Protein AF-A0A1J4VF44-F1 (afdb_monomer)

Sequence (89 aa):
MVKYYAHSLKGRPREEWQELEEHLKNVATRAKTFAADFGAGEWAYAAGMMHDIGKYSKEFQDMLAKSINEDANDEQQRGPDHSSAGAQK

pLDDT: mean 87.11, std 15.16, range [42.31, 98.69]

Structure (mmCIF, N/CA/C/O backbone):
data_AF-A0A1J4VF44-F1
#
_entry.id   AF-A0A1J4VF44-F1
#
loop_
_atom_site.group_PDB
_atom_site.id
_atom_site.type_symbol
_atom_site.label_atom_id
_atom_site.label_alt_id
_atom_site.label_comp_id
_atom_site.label_asym_id
_atom_site.label_entity_id
_atom_site.label_seq_id
_atom_site.pdbx_PDB_ins_code
_atom_site.Cartn_x
_atom_site.Cartn_y
_atom_site.Cartn_z
_atom_site.occupancy
_atom_site.B_iso_or_equiv
_atom_site.auth_seq_id
_atom_site.auth_comp_id
_atom_site.auth_asym_id
_atom_site.auth_atom_id
_atom_site.pdbx_PDB_model_num
ATOM 1 N N . MET A 1 1 ? 14.214 11.510 -5.124 1.00 68.38 1 MET A N 1
ATOM 2 C CA . MET A 1 1 ? 13.824 10.504 -4.109 1.00 68.38 1 MET A CA 1
ATOM 3 C C . MET A 1 1 ? 13.651 9.167 -4.809 1.00 68.38 1 MET A C 1
ATOM 5 O O . MET A 1 1 ? 13.276 9.168 -5.976 1.00 68.38 1 MET A O 1
ATOM 9 N N . VAL A 1 2 ? 13.981 8.058 -4.149 1.00 84.25 2 VAL A N 1
ATOM 10 C CA . VAL A 1 2 ? 13.789 6.706 -4.703 1.00 84.25 2 VAL A CA 1
ATOM 11 C C . VAL A 1 2 ? 12.301 6.356 -4.620 1.00 84.25 2 VAL A C 1
ATOM 13 O O . VAL A 1 2 ? 11.710 6.525 -3.557 1.00 84.25 2 VAL A O 1
ATOM 16 N N . LYS A 1 3 ? 11.700 5.910 -5.729 1.00 92.62 3 LYS A N 1
ATOM 17 C CA . LYS A 1 3 ? 10.311 5.428 -5.770 1.00 92.62 3 LYS A CA 1
ATOM 18 C C . LYS A 1 3 ? 10.267 3.916 -5.557 1.00 92.62 3 LYS A C 1
ATOM 20 O O . LYS A 1 3 ? 11.109 3.205 -6.102 1.00 92.62 3 LYS A O 1
ATOM 25 N N . TYR A 1 4 ? 9.266 3.456 -4.813 1.00 95.88 4 TYR A N 1
ATOM 26 C CA . TYR A 1 4 ? 8.968 2.043 -4.582 1.00 95.88 4 TYR A CA 1
ATOM 27 C C . TYR A 1 4 ? 7.566 1.744 -5.081 1.00 95.88 4 TYR A C 1
ATOM 29 O O . TYR A 1 4 ? 6.673 2.581 -4.938 1.00 95.88 4 TYR A O 1
ATOM 37 N N . TYR A 1 5 ? 7.365 0.550 -5.622 1.00 95.75 5 TYR A N 1
ATOM 38 C CA . TYR A 1 5 ? 6.106 0.179 -6.255 1.00 95.75 5 TYR A CA 1
ATOM 39 C C . TYR A 1 5 ? 5.506 -1.067 -5.610 1.00 95.75 5 TYR A C 1
ATOM 41 O O . TYR A 1 5 ? 6.224 -2.014 -5.285 1.00 95.75 5 TYR A O 1
ATOM 49 N N .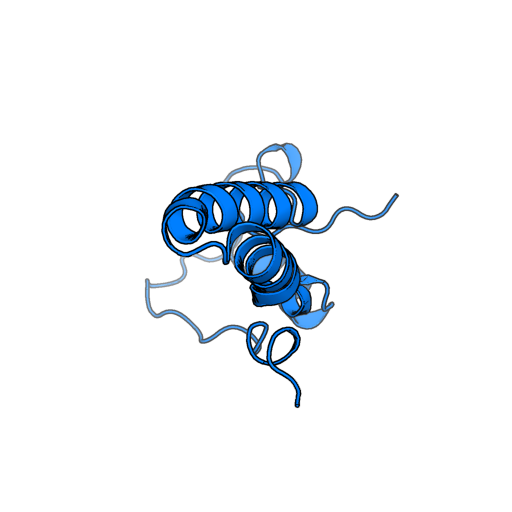 ALA A 1 6 ? 4.186 -1.062 -5.423 1.00 94.94 6 ALA A N 1
ATOM 50 C CA . ALA A 1 6 ? 3.438 -2.229 -4.960 1.00 94.94 6 ALA A CA 1
ATOM 51 C C . ALA A 1 6 ? 3.029 -3.142 -6.120 1.00 94.94 6 ALA A C 1
ATOM 53 O O . ALA A 1 6 ? 3.001 -4.363 -5.958 1.00 94.94 6 ALA A O 1
ATOM 54 N N . HIS A 1 7 ? 2.713 -2.541 -7.272 1.00 92.38 7 HIS A N 1
ATOM 55 C CA . HIS A 1 7 ? 2.221 -3.226 -8.462 1.00 92.38 7 HIS A CA 1
ATOM 56 C C . HIS A 1 7 ? 2.801 -2.598 -9.727 1.00 92.38 7 HIS A C 1
ATOM 58 O O . HIS A 1 7 ? 2.934 -1.377 -9.818 1.00 92.38 7 HIS A O 1
ATOM 64 N N . SER A 1 8 ? 3.103 -3.442 -10.711 1.00 89.94 8 SER A N 1
ATOM 65 C CA . SER A 1 8 ? 3.471 -3.045 -12.065 1.00 89.94 8 SER A CA 1
ATOM 66 C C . SER A 1 8 ? 2.302 -3.256 -13.023 1.00 89.94 8 SER A C 1
ATOM 68 O O . SER A 1 8 ? 1.364 -4.005 -12.742 1.00 89.94 8 SER A O 1
ATOM 70 N N . LEU A 1 9 ? 2.370 -2.596 -14.175 1.00 86.12 9 LEU A N 1
ATOM 71 C CA . LEU A 1 9 ? 1.451 -2.808 -15.287 1.00 86.12 9 LEU A CA 1
ATOM 72 C C . LEU A 1 9 ? 2.240 -3.375 -16.473 1.00 86.12 9 LEU A C 1
ATOM 74 O O . LEU A 1 9 ? 3.250 -2.801 -16.888 1.00 86.12 9 LEU A O 1
ATOM 78 N N . LYS A 1 10 ? 1.799 -4.521 -17.009 1.00 82.31 10 LYS A N 1
ATOM 79 C CA . LYS A 1 10 ? 2.488 -5.218 -18.108 1.00 82.31 10 LYS A CA 1
ATOM 80 C C . LYS A 1 10 ? 2.592 -4.310 -19.337 1.00 82.31 10 LYS A C 1
ATOM 82 O O . LYS A 1 10 ? 1.598 -3.731 -19.766 1.00 82.31 10 LYS A O 1
ATOM 87 N N . GLY A 1 11 ? 3.796 -4.197 -19.901 1.00 81.00 11 GLY A N 1
ATOM 88 C CA . GLY A 1 11 ? 4.060 -3.370 -21.085 1.00 81.00 11 GLY A CA 1
ATOM 89 C C . GLY A 1 11 ? 3.906 -1.860 -20.864 1.00 81.00 11 GLY A C 1
ATOM 90 O O . GLY A 1 11 ? 3.914 -1.106 -21.835 1.00 81.00 11 GLY A O 1
ATOM 91 N N . ARG A 1 12 ? 3.753 -1.407 -19.612 1.00 85.00 12 ARG A N 1
ATOM 92 C CA . ARG A 1 12 ? 3.618 0.009 -19.257 1.00 85.00 12 ARG A CA 1
ATOM 93 C C . ARG A 1 12 ? 4.840 0.502 -18.486 1.00 85.00 12 ARG A C 1
ATOM 95 O O . ARG A 1 12 ? 5.441 -0.266 -17.725 1.00 85.00 12 ARG A O 1
ATOM 102 N N . PRO A 1 13 ? 5.212 1.776 -18.670 1.00 89.00 13 PRO A N 1
ATOM 103 C CA . PRO A 1 13 ? 6.386 2.340 -18.030 1.00 89.00 13 PRO A CA 1
ATOM 104 C C . PRO A 1 13 ? 6.128 2.569 -16.527 1.00 89.00 13 PRO A C 1
ATOM 106 O O . PRO A 1 13 ? 4.984 2.533 -16.065 1.00 89.00 13 PRO A O 1
ATOM 109 N N . ARG A 1 14 ? 7.195 2.768 -15.741 1.00 87.88 14 ARG A N 1
ATOM 110 C CA . ARG A 1 14 ? 7.123 2.836 -14.265 1.00 87.88 14 ARG A CA 1
ATOM 111 C C . ARG A 1 14 ? 6.286 4.008 -13.751 1.00 87.88 14 ARG A C 1
ATOM 113 O O . ARG A 1 14 ? 5.810 3.973 -12.626 1.00 87.88 14 ARG A O 1
ATOM 120 N N . GLU A 1 15 ? 6.098 5.035 -14.564 1.00 91.12 15 GLU A N 1
ATOM 121 C CA . GLU A 1 15 ? 5.271 6.202 -14.267 1.00 91.12 15 GLU A CA 1
ATOM 122 C C . GLU A 1 15 ? 3.787 5.841 -14.126 1.00 91.12 15 GLU A C 1
ATOM 124 O O . GLU A 1 15 ? 3.052 6.562 -13.460 1.00 91.12 15 GLU A O 1
ATOM 129 N N . GLU A 1 16 ? 3.355 4.727 -14.725 1.00 90.75 16 GLU A N 1
ATOM 130 C CA . GLU A 1 16 ? 1.993 4.198 -14.594 1.00 90.75 16 GLU A CA 1
ATOM 131 C C . GLU A 1 16 ? 1.872 3.135 -13.487 1.00 90.75 16 GLU A C 1
ATOM 133 O O . GLU A 1 16 ? 0.797 2.579 -13.271 1.00 90.75 16 GLU A O 1
ATOM 138 N N . TRP A 1 17 ? 2.964 2.798 -12.798 1.00 93.62 17 TRP A N 1
ATOM 139 C CA . TRP A 1 17 ? 2.940 1.789 -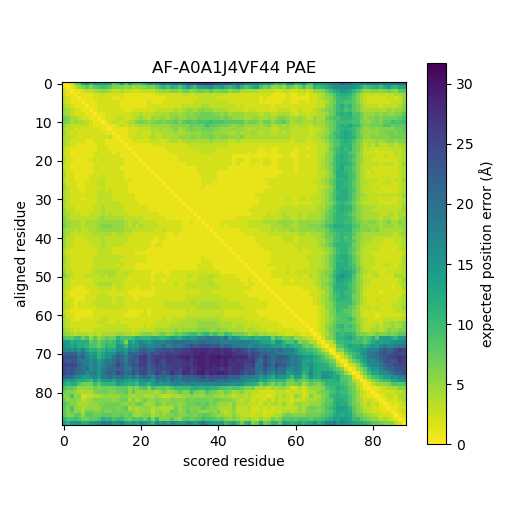11.742 1.00 93.62 17 TRP A CA 1
ATOM 140 C C . TRP A 1 17 ? 2.391 2.362 -10.442 1.00 93.62 17 TRP A C 1
ATOM 142 O O . TRP A 1 17 ? 2.571 3.540 -10.140 1.00 93.62 17 TRP A O 1
ATOM 152 N N . GLN A 1 18 ? 1.768 1.505 -9.632 1.00 95.25 18 GLN A N 1
ATOM 153 C CA . GLN A 1 18 ? 1.231 1.941 -8.349 1.00 95.25 18 GLN A CA 1
ATOM 154 C C . GLN A 1 18 ? 2.358 2.080 -7.325 1.00 95.25 18 GLN A C 1
ATOM 156 O O . GLN A 1 18 ? 3.037 1.099 -6.994 1.00 95.25 18 GLN A O 1
ATOM 161 N N . GLU A 1 19 ? 2.525 3.286 -6.786 1.00 96.62 19 GLU A N 1
ATOM 162 C CA . GLU A 1 19 ? 3.486 3.551 -5.719 1.00 96.62 19 GLU A CA 1
ATOM 163 C C . GLU A 1 19 ? 3.100 2.795 -4.439 1.00 96.62 19 GLU A C 1
ATOM 165 O O . GLU A 1 19 ? 1.929 2.702 -4.063 1.00 96.62 19 GLU A O 1
ATOM 170 N N . LEU A 1 20 ? 4.099 2.242 -3.750 1.00 96.69 20 LEU A N 1
ATOM 171 C CA . LEU A 1 20 ? 3.880 1.421 -2.559 1.00 96.69 20 LEU A CA 1
ATOM 172 C C . LEU A 1 20 ? 3.227 2.217 -1.425 1.00 96.69 20 LEU A C 1
ATOM 174 O O . LEU A 1 20 ? 2.323 1.720 -0.762 1.00 96.69 20 LEU A O 1
ATOM 178 N N . GLU A 1 21 ? 3.635 3.469 -1.231 1.00 96.94 21 GLU A N 1
ATOM 179 C CA . GLU A 1 21 ? 3.039 4.336 -0.214 1.00 96.94 21 GLU A CA 1
ATOM 180 C C . GLU A 1 21 ? 1.546 4.585 -0.478 1.00 96.94 21 GLU A C 1
ATOM 182 O O . GLU A 1 21 ? 0.733 4.531 0.447 1.00 96.94 21 GLU A O 1
ATOM 187 N N . GLU A 1 22 ? 1.176 4.827 -1.738 1.00 97.19 22 GLU A N 1
ATOM 188 C CA . GLU A 1 22 ? -0.218 5.014 -2.139 1.00 97.19 22 GLU A CA 1
ATOM 189 C C . GLU A 1 22 ? -1.031 3.740 -1.884 1.00 97.19 22 GLU A C 1
ATOM 191 O O . GLU A 1 22 ? -2.105 3.790 -1.281 1.00 97.19 22 GLU A O 1
ATOM 196 N N . HIS A 1 23 ? -0.486 2.589 -2.279 1.00 97.31 23 HIS A N 1
ATOM 197 C CA . HIS A 1 23 ? -1.097 1.288 -2.046 1.00 97.31 23 HIS A CA 1
ATOM 198 C C . HIS A 1 23 ? -1.386 1.047 -0.555 1.00 97.31 23 HIS A C 1
ATOM 200 O O . HIS A 1 23 ? -2.530 0.771 -0.186 1.00 97.31 23 HIS A O 1
ATOM 206 N N . LEU A 1 24 ? -0.380 1.218 0.311 1.00 97.50 24 LEU A N 1
ATOM 207 C CA . LEU A 1 24 ? -0.515 1.008 1.756 1.00 97.50 24 LEU A CA 1
ATOM 208 C C . LEU A 1 24 ? -1.567 1.941 2.369 1.00 97.50 24 LEU A C 1
ATOM 210 O O . LEU A 1 24 ? -2.425 1.480 3.120 1.00 97.50 24 LEU A O 1
ATOM 214 N N . LYS A 1 25 ? -1.575 3.229 1.998 1.00 98.50 25 LYS A N 1
ATOM 215 C CA . LYS A 1 25 ? -2.579 4.197 2.480 1.00 98.50 25 LYS A CA 1
ATOM 216 C C . LYS A 1 25 ? -3.993 3.843 2.024 1.00 98.50 25 LYS A C 1
ATOM 218 O O . LYS A 1 25 ? -4.934 3.931 2.819 1.00 98.50 25 LYS A O 1
ATOM 223 N N . ASN A 1 26 ? -4.152 3.433 0.766 1.00 98.38 26 ASN A N 1
ATOM 224 C CA . ASN A 1 26 ? -5.443 3.038 0.207 1.00 98.38 26 ASN A CA 1
ATOM 225 C C . ASN A 1 26 ? -6.001 1.795 0.921 1.00 98.38 26 ASN A C 1
ATOM 227 O O . ASN A 1 26 ? -7.179 1.780 1.294 1.00 98.38 26 ASN A O 1
ATOM 231 N N . VAL A 1 27 ? -5.162 0.780 1.159 1.00 98.00 27 VAL A N 1
ATOM 232 C CA . VAL A 1 27 ? -5.535 -0.431 1.910 1.00 98.00 27 VAL A CA 1
ATOM 233 C C . VAL A 1 27 ? -5.865 -0.090 3.362 1.00 98.00 27 VAL A C 1
ATOM 235 O O . VAL A 1 27 ? -6.939 -0.454 3.839 1.00 98.00 27 VAL A O 1
ATOM 238 N N . ALA A 1 28 ? -5.004 0.667 4.045 1.00 98.31 28 ALA A N 1
ATOM 239 C CA . ALA A 1 28 ? -5.204 1.077 5.433 1.00 98.31 28 ALA A CA 1
ATOM 240 C C . ALA A 1 28 ? -6.503 1.872 5.631 1.00 98.31 28 ALA A C 1
ATOM 242 O O . ALA A 1 28 ? -7.255 1.619 6.572 1.00 98.31 28 ALA A O 1
ATOM 243 N N . THR A 1 29 ? -6.815 2.790 4.712 1.00 98.62 29 THR A N 1
ATOM 244 C CA . THR A 1 29 ? -8.047 3.592 4.760 1.00 98.62 29 THR A CA 1
ATOM 245 C C . THR A 1 29 ? -9.288 2.716 4.611 1.00 98.62 29 THR A C 1
ATOM 247 O O . THR A 1 29 ? -10.229 2.845 5.391 1.00 98.62 29 THR A O 1
ATOM 250 N N . ARG A 1 30 ? -9.284 1.774 3.659 1.00 98.50 30 ARG A N 1
ATOM 251 C CA . ARG A 1 30 ? -10.398 0.829 3.477 1.00 98.50 30 ARG A CA 1
ATOM 252 C C . ARG A 1 30 ? -10.556 -0.099 4.680 1.00 98.50 30 ARG A C 1
ATOM 254 O O . ARG A 1 30 ? -11.673 -0.292 5.154 1.00 98.50 30 ARG A O 1
ATOM 261 N N . ALA A 1 31 ? -9.448 -0.625 5.203 1.00 98.44 31 ALA A N 1
ATOM 262 C CA . ALA A 1 31 ? -9.441 -1.487 6.381 1.00 98.44 31 ALA A CA 1
ATOM 263 C C . ALA A 1 31 ? -10.018 -0.766 7.608 1.00 98.44 31 ALA A C 1
ATOM 265 O O . ALA A 1 31 ? -10.866 -1.320 8.307 1.00 98.44 31 ALA A O 1
ATOM 266 N N . LYS A 1 32 ? -9.639 0.502 7.818 1.00 98.69 32 LYS A N 1
ATOM 267 C CA . LYS A 1 32 ? -10.211 1.360 8.861 1.00 98.69 32 LYS A CA 1
ATOM 268 C C . LYS A 1 32 ? -11.724 1.483 8.744 1.00 98.69 32 LYS A C 1
ATOM 270 O O . LYS A 1 32 ? -12.412 1.326 9.747 1.00 98.69 32 LYS A O 1
ATOM 275 N N . THR A 1 33 ? -12.239 1.751 7.543 1.00 98.56 33 THR A N 1
ATOM 276 C CA . THR A 1 33 ? -13.686 1.874 7.313 1.00 98.56 33 THR A CA 1
ATOM 277 C C . THR A 1 33 ? -14.419 0.575 7.639 1.00 98.56 33 THR A C 1
ATOM 279 O O . THR A 1 33 ? -15.435 0.623 8.320 1.00 98.56 3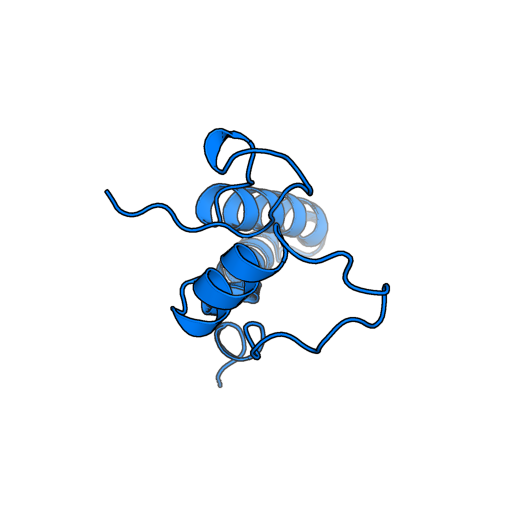3 THR A O 1
ATOM 282 N N . PHE A 1 34 ? -13.896 -0.582 7.229 1.00 98.19 34 PHE A N 1
ATOM 283 C CA . PHE A 1 34 ? -14.527 -1.872 7.535 1.00 98.19 34 PHE A CA 1
ATOM 284 C C . PHE A 1 34 ? -14.474 -2.245 9.019 1.00 98.19 34 PHE A C 1
ATOM 286 O O . PHE A 1 34 ? -15.386 -2.891 9.525 1.00 98.19 34 PHE A O 1
ATOM 293 N N . ALA A 1 35 ? -13.422 -1.838 9.727 1.00 98.38 35 ALA A N 1
ATOM 294 C CA . ALA A 1 35 ? -13.264 -2.125 11.148 1.00 98.38 35 ALA A CA 1
ATOM 295 C C . ALA A 1 35 ? -13.928 -1.084 12.070 1.00 98.38 35 ALA A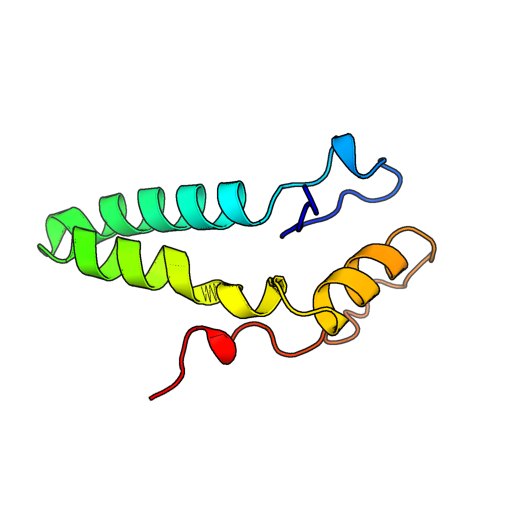 C 1
ATOM 297 O O . ALA A 1 35 ? -13.929 -1.261 13.292 1.00 98.38 35 ALA A O 1
ATOM 298 N N . ALA A 1 36 ? -14.475 0.002 11.510 1.00 98.19 36 ALA A N 1
ATOM 299 C CA . ALA A 1 36 ? -15.069 1.096 12.273 1.00 98.19 36 ALA A CA 1
ATOM 300 C C . ALA A 1 36 ? -16.250 0.624 13.136 1.00 98.19 36 ALA A C 1
ATOM 302 O O . ALA A 1 36 ? -16.301 0.965 14.317 1.00 98.19 36 ALA A O 1
ATOM 303 N N . ASP A 1 37 ? -17.118 -0.232 12.592 1.00 98.06 37 ASP A N 1
ATOM 304 C CA . ASP A 1 37 ? -18.293 -0.774 13.295 1.00 98.06 37 ASP A CA 1
ATOM 305 C C . ASP A 1 37 ? -17.921 -1.636 14.513 1.00 98.06 37 ASP A C 1
ATOM 307 O O . ASP A 1 37 ? -18.714 -1.806 15.437 1.00 98.06 37 ASP A O 1
ATOM 311 N N . PHE A 1 38 ? -16.686 -2.141 14.550 1.00 97.75 38 PHE A N 1
ATOM 312 C CA . PHE A 1 38 ? -16.143 -2.925 15.659 1.00 97.75 38 PHE A CA 1
ATOM 313 C C . PHE A 1 38 ? -15.333 -2.076 16.653 1.00 97.75 38 PHE A C 1
A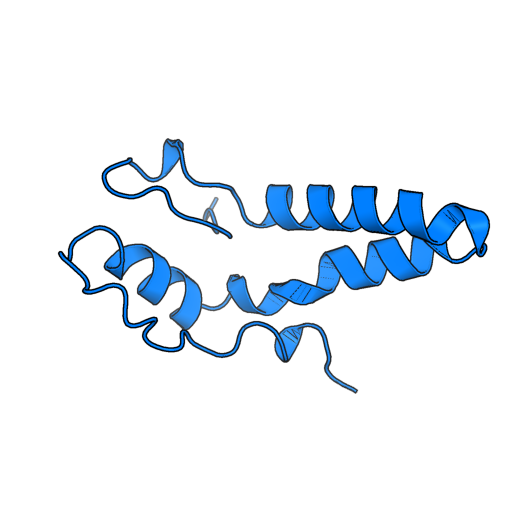TOM 315 O O . PHE A 1 38 ? -14.720 -2.623 17.568 1.00 97.75 38 PHE A O 1
ATOM 322 N N . GLY A 1 39 ? -15.256 -0.753 16.460 1.00 98.00 39 GLY A N 1
ATOM 323 C CA . GLY A 1 39 ? -14.381 0.128 17.243 1.00 98.00 39 GLY A CA 1
ATOM 324 C C . GLY A 1 39 ? -12.883 -0.121 17.010 1.00 98.00 39 GLY A C 1
ATOM 325 O O . GLY A 1 39 ? -12.051 0.363 17.773 1.00 98.00 39 GLY A O 1
ATOM 326 N N . ALA A 1 40 ? -12.525 -0.864 15.958 1.00 98.19 40 ALA A N 1
ATOM 327 C CA . ALA A 1 40 ? -11.163 -1.317 15.670 1.00 98.19 40 ALA A CA 1
ATOM 328 C C . ALA A 1 40 ? -10.528 -0.599 14.462 1.00 98.19 40 ALA A C 1
ATOM 330 O O . ALA A 1 40 ? -9.525 -1.060 13.919 1.00 98.19 40 ALA A O 1
ATOM 331 N N . GLY A 1 41 ? -11.091 0.538 14.040 1.00 98.50 41 GLY A N 1
ATOM 332 C CA . GLY A 1 41 ? -10.663 1.274 12.846 1.00 98.50 41 GLY A CA 1
ATOM 333 C C . GLY A 1 41 ? -9.170 1.622 12.817 1.00 98.50 41 GLY A C 1
ATOM 334 O O . GLY A 1 41 ? -8.501 1.365 11.819 1.00 98.50 41 GLY A O 1
ATOM 335 N N . GLU A 1 42 ? -8.621 2.161 13.908 1.00 98.31 42 GLU A N 1
ATOM 336 C CA . GLU A 1 42 ? -7.195 2.529 13.973 1.00 98.31 42 GLU A CA 1
ATOM 337 C C . GLU A 1 42 ? -6.270 1.305 13.975 1.00 98.31 42 GLU A C 1
ATOM 339 O O . GLU A 1 42 ? -5.215 1.323 13.341 1.00 98.31 42 GLU A O 1
ATOM 344 N N . TRP A 1 43 ? -6.683 0.210 14.622 1.00 98.06 43 TRP A N 1
ATOM 345 C CA . TRP A 1 43 ? -5.944 -1.054 14.587 1.00 98.06 43 TRP A CA 1
ATOM 346 C C . TRP A 1 43 ? -5.888 -1.624 13.169 1.00 98.06 43 TRP A C 1
ATOM 348 O O . TRP A 1 43 ? -4.824 -2.029 12.704 1.00 98.06 43 TRP A O 1
ATOM 358 N N . ALA A 1 44 ? -7.013 -1.600 12.454 1.00 98.38 44 ALA A N 1
ATOM 359 C CA . ALA A 1 44 ? -7.073 -2.041 11.067 1.00 98.38 44 ALA A CA 1
ATOM 360 C C . ALA A 1 44 ? -6.286 -1.118 10.125 1.00 98.38 44 ALA A C 1
ATOM 362 O O . ALA A 1 44 ? -5.644 -1.606 9.196 1.00 98.38 44 ALA A O 1
ATOM 363 N N . TYR A 1 45 ? -6.278 0.195 10.382 1.00 98.44 45 TYR A N 1
ATOM 364 C CA . TYR A 1 45 ? -5.423 1.135 9.658 1.00 98.44 45 TYR A CA 1
ATOM 365 C C . TYR A 1 45 ? -3.943 0.774 9.826 1.00 98.44 45 TYR A C 1
ATOM 367 O O . TYR A 1 45 ? -3.229 0.620 8.837 1.00 98.44 45 TYR A O 1
ATOM 375 N N . ALA A 1 46 ? -3.488 0.595 11.070 1.00 97.50 46 ALA A N 1
ATOM 376 C CA . ALA A 1 46 ? -2.105 0.235 11.366 1.00 97.50 46 ALA A CA 1
ATOM 377 C C . ALA A 1 46 ? -1.713 -1.097 10.707 1.00 97.50 46 ALA A C 1
ATOM 379 O O . ALA A 1 46 ? -0.682 -1.168 10.039 1.00 97.50 46 ALA A O 1
ATOM 380 N N . ALA A 1 47 ? -2.569 -2.119 10.807 1.00 96.56 47 ALA A N 1
ATOM 381 C CA . ALA A 1 47 ? -2.356 -3.400 10.139 1.00 96.56 47 ALA A CA 1
ATOM 382 C C . ALA A 1 47 ? -2.269 -3.243 8.610 1.00 96.56 47 ALA A C 1
ATOM 384 O O . ALA A 1 47 ? -1.351 -3.774 7.988 1.00 96.56 47 ALA A O 1
ATOM 385 N N . GLY A 1 48 ? -3.164 -2.458 8.001 1.00 97.06 48 GLY A N 1
ATOM 386 C CA . GLY A 1 48 ? -3.141 -2.178 6.564 1.00 97.06 48 GLY A CA 1
ATOM 387 C C . GLY A 1 48 ? -1.881 -1.436 6.109 1.00 97.06 48 GLY A C 1
ATOM 388 O O . GLY A 1 48 ? -1.351 -1.738 5.042 1.00 97.06 48 GLY A O 1
ATOM 389 N N . MET A 1 49 ? -1.346 -0.530 6.930 1.00 97.50 49 MET A N 1
ATOM 390 C CA . MET A 1 49 ? -0.073 0.147 6.650 1.00 97.50 49 MET A CA 1
ATOM 391 C C . MET A 1 49 ? 1.130 -0.803 6.715 1.00 97.50 49 MET A C 1
ATOM 393 O O . MET A 1 49 ? 2.110 -0.588 6.007 1.00 97.50 49 MET A O 1
ATOM 397 N N . MET A 1 50 ? 1.077 -1.831 7.565 1.00 95.44 50 MET A N 1
ATOM 398 C CA . MET A 1 50 ? 2.205 -2.738 7.802 1.00 95.44 50 MET A CA 1
ATOM 399 C C . MET A 1 50 ? 2.207 -3.961 6.885 1.00 95.44 50 MET A C 1
ATOM 401 O O . MET A 1 50 ? 3.285 -4.476 6.600 1.00 95.44 50 MET A O 1
ATOM 405 N N . HIS A 1 51 ? 1.038 -4.414 6.416 1.00 95.00 51 HIS A N 1
ATOM 406 C CA . HIS A 1 51 ? 0.870 -5.747 5.819 1.00 95.00 51 HIS A CA 1
ATOM 407 C C . HIS A 1 51 ? 1.869 -6.078 4.696 1.00 95.00 51 HIS A C 1
ATOM 409 O O . HIS A 1 51 ? 2.358 -7.200 4.630 1.00 95.00 51 HIS A O 1
ATOM 415 N N . ASP A 1 52 ? 2.210 -5.083 3.873 1.00 95.44 52 ASP A N 1
ATOM 416 C CA . ASP A 1 52 ? 3.064 -5.216 2.690 1.00 95.44 52 ASP A CA 1
ATOM 417 C C . ASP A 1 52 ? 4.362 -4.400 2.789 1.00 95.44 52 ASP A C 1
ATOM 419 O O . ASP A 1 52 ? 5.016 -4.114 1.784 1.00 95.44 52 ASP A O 1
ATOM 423 N N . ILE A 1 53 ? 4.787 -4.027 4.000 1.00 94.69 53 ILE A N 1
ATOM 424 C CA . ILE A 1 53 ? 6.009 -3.230 4.189 1.00 94.69 53 ILE A CA 1
ATOM 425 C C . ILE A 1 53 ? 7.264 -3.935 3.638 1.00 94.69 53 ILE A C 1
ATOM 427 O O . ILE A 1 53 ? 8.219 -3.279 3.226 1.00 94.69 53 ILE A O 1
ATOM 431 N N . GLY A 1 54 ? 7.252 -5.268 3.525 1.00 94.62 54 GLY A N 1
ATOM 432 C CA . GLY A 1 54 ? 8.332 -6.037 2.902 1.00 94.62 54 GLY A CA 1
ATOM 433 C C . GLY A 1 54 ? 8.520 -5.757 1.407 1.00 94.62 54 GLY A C 1
ATOM 434 O O . GLY A 1 54 ? 9.586 -6.047 0.862 1.00 94.62 54 GLY A O 1
ATOM 435 N N . LYS A 1 55 ? 7.548 -5.123 0.736 1.00 95.56 55 LYS A N 1
ATOM 436 C CA . LYS A 1 55 ? 7.687 -4.687 -0.662 1.00 95.56 55 LYS A CA 1
ATOM 437 C C . LYS A 1 55 ? 8.719 -3.568 -0.843 1.00 95.56 55 LYS A C 1
ATOM 439 O O . LYS A 1 55 ? 9.165 -3.345 -1.966 1.00 95.56 55 LYS A O 1
ATOM 444 N N . TYR A 1 56 ? 9.156 -2.905 0.234 1.00 95.50 56 TYR A N 1
ATOM 445 C CA . TYR A 1 56 ? 10.306 -1.990 0.198 1.00 95.50 56 TYR A CA 1
ATOM 446 C C . TYR A 1 56 ? 11.652 -2.710 0.001 1.00 95.50 56 TYR A C 1
ATOM 448 O O . TYR A 1 56 ? 12.658 -2.053 -0.267 1.00 95.50 56 TYR A O 1
ATOM 456 N N . SER A 1 57 ? 11.698 -4.041 0.125 1.00 94.69 57 SER A N 1
ATOM 457 C CA . SER A 1 57 ? 12.923 -4.816 -0.083 1.00 94.69 57 SER A CA 1
ATOM 458 C C . SER A 1 57 ? 13.446 -4.702 -1.515 1.00 94.69 57 SER A C 1
ATOM 460 O O . SER A 1 57 ? 12.689 -4.599 -2.489 1.00 94.69 57 SER A O 1
ATOM 462 N N . LYS A 1 58 ? 14.775 -4.752 -1.650 1.00 93.06 58 LYS A N 1
ATOM 463 C CA . LYS A 1 58 ? 15.427 -4.744 -2.960 1.00 93.06 58 LYS A CA 1
ATOM 464 C C . LYS A 1 58 ? 15.027 -5.978 -3.767 1.00 93.06 58 LYS A C 1
ATOM 466 O O . LYS A 1 58 ? 14.777 -5.851 -4.962 1.00 93.06 58 LYS A O 1
ATOM 471 N N . GLU A 1 59 ? 14.916 -7.143 -3.125 1.00 92.38 59 GLU A N 1
ATOM 472 C CA . GLU A 1 59 ? 14.515 -8.384 -3.789 1.00 92.38 59 GLU A CA 1
ATOM 473 C C . GLU A 1 59 ? 13.132 -8.257 -4.440 1.00 92.38 59 GLU A C 1
ATOM 475 O O . GLU A 1 59 ? 12.956 -8.660 -5.593 1.00 92.38 59 GLU A O 1
ATOM 480 N N . PHE A 1 60 ? 12.159 -7.661 -3.739 1.00 92.81 60 PHE A N 1
ATOM 481 C CA . PHE A 1 60 ? 10.814 -7.469 -4.279 1.00 92.81 60 PHE A CA 1
ATOM 482 C C . PHE A 1 60 ? 10.805 -6.473 -5.444 1.00 92.81 60 PHE A C 1
ATOM 484 O O . PHE A 1 60 ? 10.221 -6.758 -6.490 1.00 92.81 60 PHE A O 1
ATOM 491 N N . GLN A 1 61 ? 11.477 -5.325 -5.299 1.00 93.81 61 GLN A N 1
ATOM 492 C CA . GLN A 1 61 ? 11.533 -4.316 -6.365 1.00 93.81 61 GLN A CA 1
ATOM 493 C C . GLN A 1 61 ? 12.256 -4.836 -7.618 1.00 93.81 61 GLN A C 1
ATOM 495 O O . GLN A 1 61 ? 11.823 -4.556 -8.737 1.00 93.81 61 GLN A O 1
ATOM 500 N N . ASP A 1 62 ? 13.316 -5.632 -7.454 1.00 90.69 62 ASP A N 1
ATOM 501 C CA . ASP A 1 62 ? 14.027 -6.258 -8.571 1.00 90.69 62 ASP A CA 1
ATOM 502 C C . ASP A 1 62 ? 13.156 -7.299 -9.288 1.00 90.69 62 ASP A C 1
ATOM 504 O O . ASP A 1 62 ? 13.157 -7.352 -10.518 1.00 90.69 62 ASP A O 1
ATOM 508 N N . MET A 1 63 ? 12.397 -8.115 -8.547 1.00 89.62 63 MET A N 1
ATOM 509 C CA . MET A 1 63 ? 11.431 -9.052 -9.133 1.00 89.62 63 MET A CA 1
ATOM 510 C C . MET A 1 63 ? 10.359 -8.300 -9.932 1.00 89.62 63 MET A C 1
ATOM 512 O O . MET A 1 63 ? 10.092 -8.644 -11.083 1.00 89.62 63 MET A O 1
ATOM 516 N N . LEU A 1 64 ? 9.783 -7.245 -9.350 1.00 88.50 64 LEU A N 1
ATOM 517 C CA . LEU A 1 64 ? 8.759 -6.432 -10.004 1.00 88.50 64 LEU A CA 1
ATOM 518 C C . LEU A 1 64 ? 9.285 -5.768 -11.288 1.00 88.50 64 LEU A C 1
ATOM 520 O O . LEU A 1 64 ? 8.560 -5.638 -12.269 1.00 88.50 64 LEU A O 1
ATOM 524 N N . ALA A 1 65 ? 10.564 -5.383 -11.309 1.00 85.56 65 ALA A N 1
ATOM 525 C CA . ALA A 1 65 ? 11.233 -4.847 -12.491 1.00 85.56 65 ALA A CA 1
ATOM 526 C C . ALA A 1 65 ? 11.522 -5.893 -13.581 1.00 85.56 65 ALA A C 1
ATOM 528 O O . ALA A 1 65 ? 11.683 -5.521 -14.743 1.00 85.56 65 ALA A O 1
ATOM 529 N N . LYS A 1 66 ? 11.610 -7.181 -13.231 1.00 82.56 66 LYS A N 1
ATOM 530 C CA . LYS A 1 66 ? 11.851 -8.274 -14.186 1.00 82.56 66 LYS A CA 1
ATOM 531 C C . LYS A 1 66 ? 10.568 -8.760 -14.856 1.00 82.56 66 LYS A C 1
ATOM 533 O O . LYS A 1 66 ? 10.608 -9.087 -16.037 1.00 82.56 66 LYS A O 1
ATOM 538 N N . SER A 1 67 ? 9.429 -8.712 -14.159 1.00 70.06 67 SER A N 1
ATOM 539 C CA . SER A 1 67 ? 8.132 -9.193 -14.672 1.00 70.06 67 SER A CA 1
ATOM 540 C C . SER A 1 67 ? 7.570 -8.413 -15.874 1.00 70.06 67 SER A C 1
ATOM 542 O O . SER A 1 67 ? 6.536 -8.779 -16.425 1.00 70.06 67 SER A O 1
ATOM 544 N N . ILE A 1 68 ? 8.245 -7.346 -16.308 1.00 66.94 68 ILE A N 1
ATOM 545 C CA . ILE A 1 68 ? 7.857 -6.501 -17.446 1.00 66.94 68 ILE A CA 1
ATOM 546 C C . ILE A 1 68 ? 8.335 -7.071 -18.792 1.00 66.94 68 ILE A C 1
ATOM 548 O O . ILE A 1 68 ? 7.741 -6.754 -19.820 1.00 66.94 68 ILE A O 1
ATOM 552 N N . ASN A 1 69 ? 9.422 -7.855 -18.795 1.00 57.97 69 ASN A N 1
ATOM 553 C CA . ASN A 1 69 ? 10.190 -8.172 -20.008 1.00 57.97 69 ASN A CA 1
ATOM 554 C C . ASN A 1 69 ? 10.012 -9.604 -20.522 1.00 57.97 69 ASN A C 1
ATOM 556 O O . ASN A 1 69 ? 10.540 -9.927 -21.582 1.00 57.97 69 ASN A O 1
ATOM 560 N N . GLU A 1 70 ? 9.304 -10.461 -19.794 1.00 52.94 70 GLU A N 1
ATOM 561 C CA . GLU A 1 70 ? 9.147 -11.862 -20.171 1.00 52.94 70 GLU A CA 1
ATOM 562 C C . GLU A 1 70 ? 7.693 -12.151 -20.554 1.00 52.94 70 GLU A C 1
ATOM 564 O O . GLU A 1 70 ? 6.752 -11.728 -19.873 1.00 52.94 70 GLU A O 1
ATOM 569 N N . ASP A 1 71 ? 7.516 -12.929 -21.627 1.00 47.72 71 ASP A N 1
ATOM 570 C CA . ASP A 1 71 ? 6.326 -13.748 -21.880 1.00 47.72 71 ASP A CA 1
ATOM 571 C C . ASP A 1 71 ? 6.240 -14.835 -20.797 1.00 47.72 71 ASP A C 1
ATOM 573 O O . ASP A 1 71 ? 6.306 -16.034 -21.064 1.00 47.72 71 ASP A O 1
ATOM 577 N N . ALA A 1 72 ?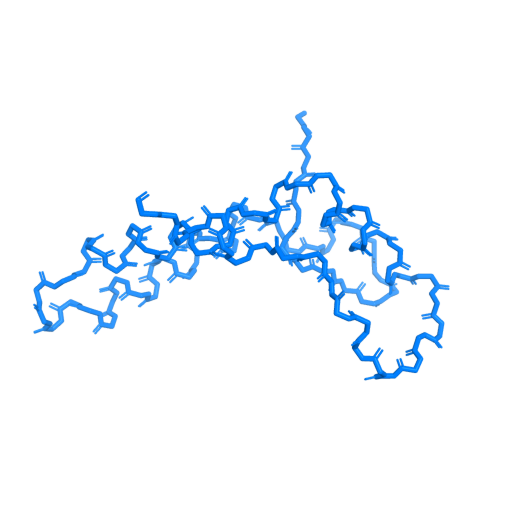 6.179 -14.406 -19.537 1.00 47.25 72 ALA A N 1
ATOM 578 C CA . ALA A 1 72 ? 6.044 -15.282 -18.401 1.00 47.25 72 ALA A CA 1
ATOM 579 C C . ALA A 1 72 ? 4.687 -15.964 -18.546 1.00 47.25 72 ALA A C 1
ATOM 581 O O . ALA A 1 72 ? 3.637 -15.330 -18.408 1.00 47.25 72 ALA A O 1
ATOM 582 N N . ASN A 1 73 ? 4.730 -17.256 -18.878 1.00 42.31 73 ASN A N 1
ATOM 583 C CA . ASN A 1 73 ? 3.658 -18.183 -18.562 1.00 42.31 73 ASN A CA 1
ATOM 584 C C . ASN A 1 73 ? 3.133 -17.828 -17.167 1.00 42.31 73 ASN A C 1
ATOM 586 O O . ASN A 1 73 ? 3.925 -17.623 -16.249 1.00 42.31 73 ASN A O 1
ATOM 590 N N . ASP A 1 74 ? 1.811 -17.777 -17.030 1.00 46.38 74 ASP A N 1
ATOM 591 C CA . ASP A 1 74 ? 1.031 -17.473 -15.819 1.00 46.38 74 ASP A CA 1
ATOM 592 C C . ASP A 1 74 ? 1.323 -18.404 -14.614 1.00 46.38 74 ASP A C 1
ATOM 594 O O . ASP A 1 74 ? 0.587 -18.433 -13.627 1.00 46.38 74 ASP A O 1
ATOM 598 N N . GLU A 1 75 ? 2.404 -19.184 -14.655 1.00 43.47 75 GLU A N 1
ATOM 599 C CA . GLU A 1 75 ? 2.980 -19.807 -13.480 1.00 43.47 75 GLU A CA 1
ATOM 600 C C . GLU A 1 75 ? 3.631 -18.713 -12.639 1.00 43.47 75 GLU A C 1
ATOM 602 O O . GLU A 1 75 ? 4.773 -18.311 -12.855 1.00 43.47 75 GLU A O 1
ATOM 607 N N . GLN A 1 76 ? 2.858 -18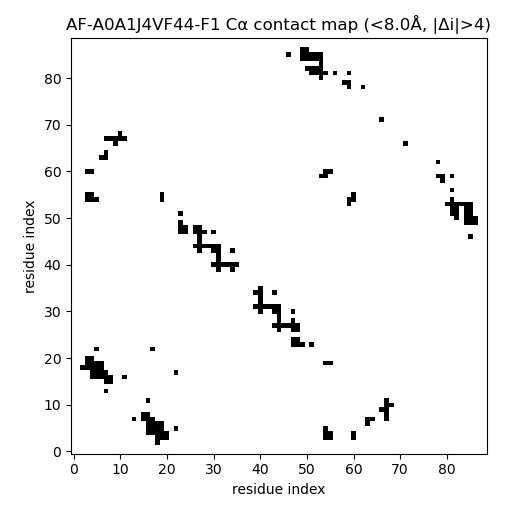.217 -11.673 1.00 50.50 76 GLN A N 1
ATOM 608 C CA . GLN A 1 76 ? 3.311 -17.375 -10.574 1.00 50.50 76 GLN A CA 1
ATOM 609 C C . GLN A 1 76 ? 4.588 -17.961 -9.962 1.00 50.50 76 GLN A C 1
ATOM 611 O O . GLN A 1 76 ? 4.543 -18.768 -9.029 1.00 50.50 76 GLN A O 1
ATOM 616 N N . GLN A 1 77 ? 5.751 -17.536 -10.459 1.00 52.66 77 GLN A N 1
ATOM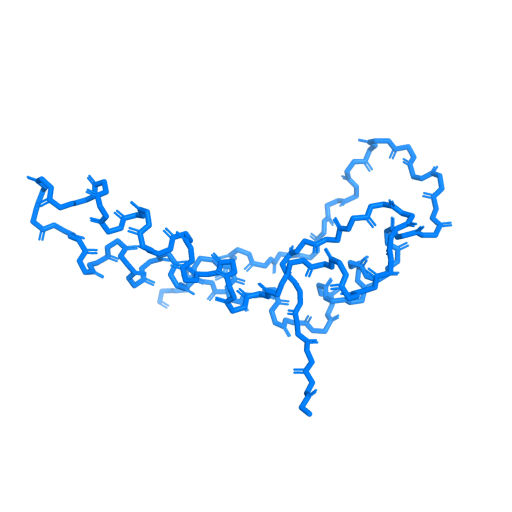 617 C CA . GLN A 1 77 ? 6.991 -17.665 -9.718 1.00 52.66 77 GLN A CA 1
ATOM 618 C C . GLN A 1 77 ? 6.730 -16.972 -8.385 1.00 52.66 77 GLN A C 1
ATOM 620 O O . GLN A 1 77 ? 6.443 -15.774 -8.343 1.00 52.66 77 GLN A O 1
ATOM 625 N N . ARG A 1 78 ? 6.724 -17.752 -7.299 1.00 62.12 78 ARG A N 1
ATOM 626 C CA . ARG A 1 78 ? 6.506 -17.215 -5.957 1.00 62.12 78 ARG A CA 1
ATOM 627 C C . ARG A 1 78 ? 7.569 -16.152 -5.717 1.00 62.12 78 ARG A C 1
ATOM 629 O O . ARG A 1 78 ? 8.752 -16.472 -5.616 1.00 62.12 78 ARG A O 1
ATOM 636 N N . GLY A 1 79 ? 7.130 -14.899 -5.678 1.00 70.44 79 GLY A N 1
ATOM 637 C CA . GLY A 1 79 ? 7.987 -13.771 -5.357 1.00 70.44 79 GLY A CA 1
ATOM 638 C C . GLY A 1 79 ? 8.606 -13.905 -3.967 1.00 70.44 79 GLY A C 1
ATOM 639 O O . GLY A 1 79 ? 8.181 -14.760 -3.182 1.00 70.44 79 GLY A O 1
ATOM 640 N N . PRO A 1 80 ? 9.598 -13.062 -3.635 1.00 83.81 80 PRO A N 1
ATOM 641 C CA . PRO A 1 80 ? 10.153 -13.041 -2.293 1.00 83.81 80 PRO A CA 1
ATOM 642 C C . PRO A 1 80 ? 9.037 -12.773 -1.279 1.00 83.81 80 PRO A C 1
ATOM 644 O O . PRO A 1 80 ? 8.076 -12.041 -1.555 1.00 83.81 80 PRO A O 1
ATOM 647 N N . ASP A 1 81 ? 9.166 -13.385 -0.105 1.00 86.00 81 ASP A N 1
ATOM 648 C CA . ASP A 1 81 ? 8.229 -13.157 0.984 1.00 86.00 81 ASP A CA 1
ATOM 649 C C . ASP A 1 81 ? 8.300 -11.693 1.428 1.00 86.00 81 ASP A C 1
ATOM 651 O O . ASP A 1 81 ? 9.288 -11.227 1.991 1.00 86.00 81 ASP A O 1
ATOM 655 N N . HIS A 1 82 ? 7.230 -10.968 1.135 1.00 84.50 82 HIS A N 1
ATOM 656 C CA . HIS A 1 82 ? 7.040 -9.569 1.495 1.00 84.50 82 HIS A CA 1
ATOM 657 C C . HIS A 1 82 ? 6.010 -9.407 2.619 1.00 84.50 82 HIS A C 1
ATOM 659 O O . HIS A 1 82 ? 5.933 -8.340 3.226 1.00 84.50 82 HIS A O 1
ATOM 665 N N . SER A 1 83 ? 5.258 -10.470 2.912 1.00 86.25 83 SER A N 1
ATOM 666 C CA . SER A 1 83 ? 4.139 -10.469 3.851 1.00 86.25 83 SER A CA 1
ATOM 667 C C . SER A 1 83 ? 4.587 -10.658 5.300 1.00 86.25 83 SER A C 1
ATOM 669 O O . SER A 1 83 ? 4.067 -10.003 6.202 1.00 86.25 83 SER A O 1
ATOM 671 N N . SER A 1 84 ? 5.612 -11.485 5.548 1.00 89.44 84 SER A N 1
ATOM 672 C CA . SER A 1 84 ? 6.086 -11.729 6.919 1.00 89.44 84 SER A CA 1
ATOM 673 C C . SER A 1 84 ? 6.727 -10.499 7.556 1.00 89.44 84 SER A C 1
ATOM 675 O O . SER A 1 84 ? 6.733 -10.380 8.779 1.00 89.44 84 SER A O 1
ATOM 677 N N . ALA A 1 85 ? 7.241 -9.562 6.753 1.00 88.44 85 ALA A N 1
ATOM 678 C CA . ALA A 1 85 ? 7.809 -8.311 7.252 1.00 88.44 85 ALA A CA 1
ATOM 679 C C . ALA A 1 85 ? 6.789 -7.489 8.060 1.00 88.44 85 ALA A C 1
ATOM 681 O O . ALA A 1 85 ? 7.156 -6.875 9.057 1.00 88.44 85 ALA A O 1
ATOM 682 N N . GLY A 1 86 ? 5.512 -7.520 7.664 1.00 83.00 86 GLY A N 1
ATOM 683 C CA . GLY A 1 86 ? 4.421 -6.830 8.355 1.00 83.00 86 GLY A CA 1
ATOM 684 C C . GLY A 1 86 ? 3.817 -7.593 9.537 1.00 83.00 86 GLY A C 1
ATOM 685 O O . GLY A 1 86 ? 2.948 -7.055 10.217 1.00 83.00 86 GLY A O 1
ATOM 686 N N . ALA A 1 87 ? 4.239 -8.839 9.777 1.00 88.31 87 ALA A N 1
ATOM 687 C CA . ALA A 1 87 ? 3.591 -9.773 10.704 1.00 88.31 87 ALA A CA 1
ATOM 688 C C . ALA A 1 87 ? 4.544 -10.342 11.774 1.00 88.31 87 ALA A C 1
ATOM 690 O O . ALA A 1 87 ? 4.269 -11.389 12.368 1.00 88.31 87 ALA A O 1
ATOM 691 N N . GLN A 1 88 ? 5.678 -9.677 12.005 1.00 82.56 88 GLN A N 1
ATOM 692 C CA . GLN A 1 88 ? 6.662 -10.100 13.004 1.00 82.56 88 GLN A CA 1
ATOM 693 C C . GLN A 1 88 ? 6.107 -9.927 14.430 1.00 82.56 88 GLN A C 1
ATOM 695 O O . GLN A 1 88 ? 5.339 -9.001 14.695 1.00 82.56 88 GLN A O 1
ATOM 700 N N . LYS A 1 89 ? 6.468 -10.853 15.324 1.00 67.88 89 LYS A N 1
ATOM 701 C CA . LYS A 1 89 ? 6.021 -10.915 16.725 1.00 67.88 89 LYS A CA 1
ATOM 702 C C . LYS A 1 89 ? 7.112 -10.455 17.678 1.00 67.88 89 LYS A C 1
ATOM 704 O O . LYS A 1 89 ? 8.292 -10.720 17.361 1.00 67.88 89 LYS A O 1
#

Secondary structure (DSSP, 8-state):
----EEE--TT--GGGSEEHHHHHHHHHHHHHHHHGGGT-HHHHHHHHHHTTGGGGSHHHHHHHHHTTSS---S--------SGGGS--

Solvent-accessible surface area (backbone atoms only — not comparable to full-atom values): 5162 Å² total; per-residue (Å²): 133,90,87,54,50,71,45,79,47,81,87,53,63,76,90,76,29,45,40,31,70,58,50,27,50,54,45,8,52,53,36,15,63,71,26,41,90,74,75,37,19,67,61,31,23,54,50,32,51,28,40,54,52,28,41,74,36,67,70,40,47,53,50,60,65,51,66,55,81,54,94,66,64,88,69,75,72,81,68,70,86,22,51,61,66,38,66,72,131

Foldseek 3Di:
DDFFAPADDALDDCVPGHTP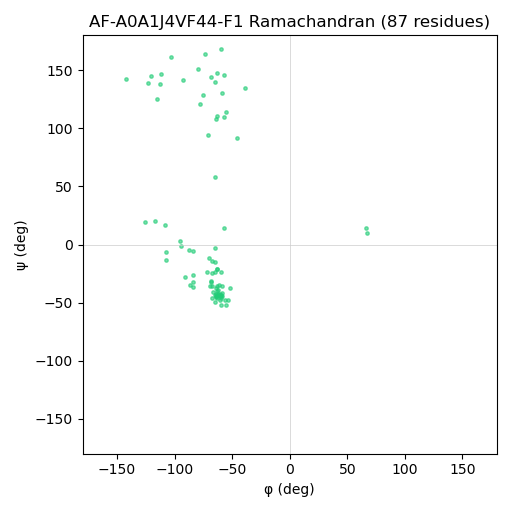QNQLQVQLQVQLVVCVVVVCSVVSSLLSNLQQQLSPDPQNRVVRVVVRPDPDDPPPPPGPPRRVRSVDD

Mean predicted aligned error: 5.73 Å

Nearest PDB structures (foldseek):
  8g9u-assembly1_P  TM=7.551E-01  e=2.636E-01  Neisseria lactamica

Radius of gyration: 14.85 Å; Cα contacts (8 Å, |Δi|>4): 113; chains: 1; bounding box: 34×30×39 Å